Protein AF-A0A9W7EVB0-F1 (afdb_monomer_lite)

InterPro domains:
  IPR010997 HRDC-like superfamily [SSF47819] (25-79)
  IPR038324 Rpb4/RPC9 superfamily [G3DSA:1.20.1250.40] (1-82)

Sequence (85 aa):
MEKENRGRNIEDLKELLLQKTYKNKTTGEETRLHKYEASKFIDLMSLTSDPEEAVCLIPSLEGRFSNEDIGEILEFVKRCMRNFT

Structure (mmCIF, N/CA/C/O backbone):
data_AF-A0A9W7EVB0-F1
#
_entry.id   AF-A0A9W7EVB0-F1
#
loop_
_atom_site.group_PDB
_atom_site.id
_atom_site.type_symbol
_atom_site.label_atom_id
_atom_site.label_alt_id
_atom_site.label_comp_id
_atom_site.label_asym_id
_atom_site.label_entity_id
_atom_site.label_seq_id
_atom_site.pdbx_PDB_ins_code
_atom_site.Cartn_x
_atom_site.Cartn_y
_atom_site.Cartn_z
_atom_site.occupancy
_atom_site.B_iso_or_equiv
_atom_site.auth_seq_id
_atom_site.auth_comp_id
_atom_site.auth_asym_id
_atom_site.auth_atom_id
_atom_site.pdbx_PDB_model_num
ATOM 1 N N . MET A 1 1 ? 20.983 -11.176 -19.821 1.00 52.44 1 MET A N 1
ATOM 2 C CA . MET A 1 1 ? 21.034 -11.683 -18.432 1.00 52.44 1 MET A CA 1
ATOM 3 C C . MET A 1 1 ? 20.562 -10.645 -17.412 1.00 52.44 1 MET A C 1
ATOM 5 O O . MET A 1 1 ? 19.835 -11.021 -16.509 1.00 52.44 1 MET A O 1
ATOM 9 N N . GLU A 1 2 ? 20.848 -9.345 -17.569 1.00 52.19 2 GLU A N 1
ATOM 10 C CA . GLU A 1 2 ? 20.413 -8.310 -16.598 1.00 52.19 2 GLU A CA 1
ATOM 11 C C . GLU A 1 2 ? 18.886 -8.139 -16.463 1.00 52.19 2 GLU A C 1
ATOM 13 O O . GLU A 1 2 ? 18.377 -7.960 -15.358 1.00 52.19 2 GLU A O 1
ATOM 18 N N . LYS A 1 3 ? 18.124 -8.256 -17.562 1.00 53.97 3 LYS A N 1
ATOM 19 C CA . LYS A 1 3 ? 16.648 -8.165 -17.520 1.00 53.97 3 LYS A CA 1
ATOM 20 C C . LYS A 1 3 ? 15.994 -9.300 -16.721 1.00 53.97 3 LYS A C 1
ATOM 22 O O . LYS A 1 3 ? 14.938 -9.098 -16.133 1.00 53.97 3 LYS A O 1
ATOM 27 N N . GLU A 1 4 ? 16.626 -10.470 -16.689 1.00 54.09 4 GLU A N 1
ATOM 28 C CA . GLU A 1 4 ? 16.093 -11.669 -16.036 1.00 54.09 4 GLU A CA 1
ATOM 29 C C . GLU A 1 4 ? 16.315 -11.645 -14.515 1.00 54.09 4 GLU A C 1
ATOM 31 O O . GLU A 1 4 ? 15.444 -12.070 -13.759 1.00 54.09 4 GLU A O 1
ATOM 36 N N . ASN A 1 5 ? 17.432 -11.061 -14.059 1.00 58.41 5 ASN A N 1
ATOM 37 C CA . ASN A 1 5 ? 17.673 -10.792 -12.636 1.00 58.41 5 ASN A CA 1
ATOM 38 C C . ASN A 1 5 ? 16.739 -9.701 -12.098 1.00 58.41 5 ASN A C 1
ATOM 40 O O . ASN A 1 5 ? 16.176 -9.842 -11.017 1.00 58.41 5 ASN A O 1
ATOM 44 N N . ARG A 1 6 ? 16.516 -8.632 -12.874 1.00 58.25 6 ARG A N 1
ATOM 45 C CA . ARG A 1 6 ? 15.618 -7.543 -12.467 1.00 58.25 6 ARG A CA 1
ATOM 46 C C . ARG A 1 6 ? 14.157 -7.994 -12.358 1.00 58.25 6 ARG A C 1
ATOM 48 O O . ARG A 1 6 ? 13.456 -7.534 -11.465 1.00 58.25 6 ARG A O 1
ATOM 55 N N . GLY A 1 7 ? 13.712 -8.896 -13.237 1.00 60.38 7 GLY A N 1
ATOM 56 C CA . GLY A 1 7 ? 12.371 -9.488 -13.175 1.00 60.38 7 GLY A CA 1
ATOM 57 C C . GLY A 1 7 ? 12.138 -10.328 -11.915 1.00 60.38 7 GLY A C 1
ATOM 58 O O . GLY A 1 7 ? 11.093 -10.185 -11.287 1.00 60.38 7 GLY A O 1
ATOM 59 N N . ARG A 1 8 ? 13.129 -11.132 -11.498 1.00 64.06 8 ARG A N 1
ATOM 60 C CA . ARG A 1 8 ? 13.067 -11.905 -10.243 1.00 64.06 8 ARG A CA 1
ATOM 61 C C . ARG A 1 8 ? 12.992 -11.007 -9.009 1.00 64.06 8 ARG A C 1
ATOM 63 O O . ARG A 1 8 ? 12.095 -11.183 -8.198 1.00 64.06 8 ARG A O 1
ATOM 70 N N . ASN A 1 9 ? 13.823 -9.965 -8.944 1.00 75.69 9 ASN A N 1
ATOM 71 C CA . ASN A 1 9 ? 13.826 -9.028 -7.812 1.00 75.69 9 ASN A CA 1
ATOM 72 C C . ASN A 1 9 ? 12.475 -8.305 -7.615 1.00 75.69 9 ASN A C 1
ATOM 74 O O . ASN A 1 9 ? 12.103 -7.977 -6.489 1.00 75.69 9 ASN A O 1
ATOM 78 N N . ILE A 1 10 ? 11.734 -8.047 -8.701 1.00 80.62 10 ILE A N 1
ATOM 79 C CA . ILE A 1 10 ? 10.408 -7.410 -8.643 1.00 80.62 10 ILE A CA 1
ATOM 80 C C . ILE A 1 10 ? 9.341 -8.383 -8.127 1.00 80.62 10 ILE A C 1
ATOM 82 O O . ILE A 1 10 ? 8.515 -7.997 -7.298 1.00 80.62 10 ILE A O 1
ATOM 86 N N . GLU A 1 11 ? 9.348 -9.628 -8.605 1.00 84.88 11 GLU A N 1
ATOM 87 C CA . GLU A 1 11 ? 8.424 -10.671 -8.138 1.00 84.88 11 GLU A CA 1
ATOM 88 C C . GLU A 1 11 ? 8.666 -10.995 -6.656 1.00 84.88 11 GLU A C 1
ATOM 90 O O . GLU A 1 11 ? 7.709 -11.033 -5.881 1.00 84.88 11 GLU A O 1
ATOM 95 N N . ASP A 1 12 ? 9.930 -11.093 -6.232 1.00 86.06 12 ASP A N 1
ATOM 96 C CA . ASP A 1 12 ? 10.302 -11.315 -4.830 1.00 86.06 12 ASP A CA 1
ATOM 97 C C . ASP A 1 12 ? 9.818 -10.164 -3.932 1.00 86.06 12 ASP A C 1
ATOM 99 O O . ASP A 1 12 ? 9.231 -10.383 -2.870 1.00 86.06 12 ASP A O 1
ATOM 103 N N . LEU A 1 13 ? 9.991 -8.910 -4.370 1.00 85.62 13 LEU A N 1
ATOM 104 C CA . LEU A 1 13 ? 9.483 -7.742 -3.645 1.00 85.62 13 LEU A CA 1
ATOM 105 C C . LEU A 1 13 ? 7.955 -7.748 -3.539 1.00 85.62 13 LEU A C 1
ATOM 107 O O . LEU A 1 13 ? 7.396 -7.429 -2.486 1.00 85.62 13 LEU A O 1
ATOM 111 N N . LYS A 1 14 ? 7.267 -8.119 -4.619 1.00 88.75 14 LYS A N 1
ATOM 112 C CA . LYS A 1 14 ? 5.810 -8.233 -4.625 1.00 88.75 14 LYS A CA 1
ATOM 113 C C . LYS A 1 14 ? 5.338 -9.304 -3.648 1.00 88.75 14 LYS A C 1
ATOM 115 O O . LYS A 1 14 ? 4.374 -9.070 -2.922 1.00 88.75 14 LYS A O 1
ATOM 120 N N . GLU A 1 15 ? 6.015 -10.446 -3.593 1.00 90.06 15 GLU A N 1
ATOM 121 C CA . GLU A 1 15 ? 5.688 -11.508 -2.644 1.00 90.06 15 GLU A CA 1
ATOM 122 C C . GLU A 1 15 ? 5.898 -11.053 -1.192 1.00 90.06 15 GLU A C 1
ATOM 124 O O . GLU A 1 15 ? 5.005 -11.229 -0.360 1.00 90.06 15 GLU A O 1
ATOM 129 N N . LEU A 1 16 ? 7.004 -10.358 -0.903 1.00 89.25 16 LEU A N 1
ATOM 130 C CA . LEU A 1 16 ? 7.270 -9.778 0.419 1.00 89.25 16 LEU A CA 1
ATOM 131 C C . LEU A 1 16 ? 6.178 -8.791 0.858 1.00 89.25 16 LEU A C 1
ATOM 133 O O . LEU A 1 16 ? 5.748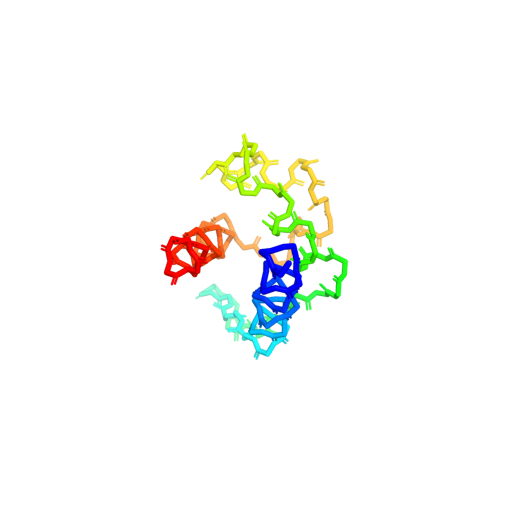 -8.817 2.012 1.00 89.25 16 LEU A O 1
ATOM 137 N N . LEU A 1 17 ? 5.699 -7.939 -0.054 1.00 90.00 17 LEU A N 1
ATOM 138 C CA . LEU A 1 17 ? 4.601 -7.008 0.224 1.00 90.00 17 LEU A CA 1
ATOM 139 C C . LEU A 1 17 ? 3.284 -7.724 0.530 1.00 90.00 17 LEU A C 1
ATOM 141 O O . LEU A 1 17 ? 2.540 -7.284 1.403 1.00 90.00 17 LEU A O 1
ATOM 145 N N . LEU A 1 18 ? 3.000 -8.827 -0.164 1.00 91.25 18 LEU A N 1
ATOM 146 C CA . LEU A 1 18 ? 1.768 -9.596 0.030 1.00 91.25 18 LEU A CA 1
ATOM 147 C C . LEU A 1 18 ? 1.764 -10.410 1.326 1.00 91.25 18 LEU A C 1
ATOM 149 O O . LEU A 1 18 ? 0.695 -10.677 1.877 1.00 91.25 18 LEU A O 1
ATOM 153 N N . GLN A 1 19 ? 2.938 -10.801 1.821 1.00 89.50 19 GLN A N 1
ATOM 154 C CA . GLN A 1 19 ? 3.071 -11.489 3.107 1.00 89.50 19 GLN A CA 1
ATOM 155 C C . GLN A 1 19 ? 3.022 -10.523 4.297 1.00 89.50 19 GLN A C 1
ATOM 157 O O . GLN A 1 19 ? 2.703 -10.931 5.419 1.00 89.50 19 GLN A O 1
ATOM 162 N N . LYS A 1 20 ? 3.313 -9.237 4.072 1.00 88.44 20 LYS A N 1
ATOM 163 C CA . LYS A 1 20 ? 3.328 -8.238 5.134 1.00 88.44 20 LYS A CA 1
ATOM 164 C C . LYS A 1 20 ? 1.912 -7.910 5.606 1.00 88.44 20 LYS A C 1
ATOM 166 O O . LYS A 1 20 ? 0.978 -7.742 4.825 1.00 88.44 20 LYS A O 1
ATOM 171 N N . THR A 1 21 ? 1.773 -7.828 6.924 1.00 88.06 21 THR A N 1
ATOM 172 C CA . THR A 1 21 ? 0.540 -7.420 7.597 1.00 88.06 21 THR A CA 1
ATOM 173 C C . THR A 1 21 ? 0.786 -6.074 8.265 1.00 88.06 21 THR A C 1
ATOM 175 O O . THR A 1 21 ? 1.818 -5.881 8.910 1.00 88.06 21 THR A O 1
ATOM 178 N N . TYR A 1 22 ? -0.140 -5.145 8.067 1.00 84.38 22 TYR A N 1
ATOM 179 C CA . TYR A 1 22 ? -0.093 -3.783 8.578 1.00 84.38 22 TYR A CA 1
ATOM 180 C C . TYR A 1 22 ? -1.155 -3.659 9.650 1.00 84.38 22 TYR A C 1
ATOM 182 O O . TYR A 1 22 ? -2.314 -3.998 9.418 1.00 84.38 22 TYR A O 1
ATOM 190 N N . LYS A 1 23 ? -0.752 -3.227 10.839 1.00 82.25 23 LYS A N 1
ATOM 191 C CA . LYS A 1 23 ? -1.664 -3.095 11.963 1.00 82.25 23 LYS A CA 1
ATOM 192 C C . LYS A 1 23 ? -2.044 -1.636 12.114 1.00 82.25 23 LYS A C 1
ATOM 194 O O . LYS A 1 23 ? -1.194 -0.822 12.463 1.00 82.25 23 LYS A O 1
ATOM 199 N N . ASN A 1 24 ? -3.320 -1.335 11.916 1.00 75.50 24 ASN A N 1
ATOM 200 C CA . ASN A 1 24 ? -3.847 -0.006 12.162 1.00 75.50 24 ASN A CA 1
ATOM 201 C C . ASN A 1 24 ? -3.628 0.348 13.643 1.00 75.50 24 ASN A C 1
ATOM 203 O O . ASN A 1 24 ? -4.110 -0.352 14.538 1.00 75.50 24 ASN A O 1
ATOM 207 N N . LYS A 1 25 ? -2.886 1.424 13.922 1.00 72.75 25 LYS A N 1
ATOM 208 C CA . LYS A 1 25 ? -2.535 1.814 15.300 1.00 72.75 25 LYS A CA 1
ATOM 209 C C . LYS A 1 25 ? -3.739 2.312 16.107 1.00 72.75 25 LYS A C 1
ATOM 211 O O . LYS A 1 25 ? -3.691 2.288 17.334 1.00 72.75 25 LYS A O 1
ATOM 216 N N . THR A 1 26 ? -4.812 2.731 15.440 1.00 70.88 26 THR A N 1
ATOM 217 C CA . THR A 1 26 ? -6.031 3.259 16.063 1.00 70.88 26 THR A CA 1
ATOM 218 C C . THR A 1 26 ? -7.047 2.161 16.370 1.00 70.88 26 THR A C 1
ATOM 220 O O . THR A 1 26 ? -7.565 2.117 17.482 1.00 70.88 26 THR A O 1
ATOM 223 N N . THR A 1 27 ? -7.333 1.268 15.417 1.00 78.38 27 THR A N 1
ATOM 224 C CA . THR A 1 27 ? -8.347 0.206 15.584 1.00 78.38 27 THR A CA 1
ATOM 225 C C . THR A 1 27 ? -7.750 -1.129 16.023 1.00 78.38 27 THR A C 1
ATOM 227 O O . THR A 1 27 ? -8.458 -1.989 16.542 1.00 78.38 27 THR A O 1
ATOM 230 N N . GLY A 1 28 ? -6.440 -1.313 15.847 1.00 79.88 28 GLY A N 1
ATOM 231 C CA . GLY A 1 28 ? -5.754 -2.580 16.087 1.00 79.88 28 GLY A CA 1
ATOM 232 C C . GLY A 1 28 ? -6.011 -3.635 15.012 1.00 79.88 28 GLY A C 1
ATOM 233 O O . GLY A 1 28 ? -5.488 -4.743 15.143 1.00 79.88 28 GLY A O 1
ATOM 234 N N . GLU A 1 29 ? -6.784 -3.308 13.974 1.00 83.00 29 GLU A N 1
ATOM 235 C CA . GLU A 1 29 ? -7.097 -4.217 12.878 1.00 83.00 29 GLU A CA 1
ATOM 236 C C . GLU A 1 29 ? -5.877 -4.477 12.002 1.00 83.00 29 GLU A C 1
ATOM 238 O O . GLU A 1 29 ? -5.059 -3.594 11.732 1.00 83.00 29 GLU A O 1
ATOM 243 N N . GLU A 1 30 ? -5.766 -5.722 11.559 1.00 87.62 30 GLU A N 1
ATOM 244 C CA . GLU A 1 30 ? -4.698 -6.184 10.691 1.00 87.62 30 GLU A CA 1
ATOM 245 C C . GLU A 1 30 ? -5.172 -6.184 9.238 1.00 87.62 30 GLU A C 1
ATOM 247 O O . GLU A 1 30 ? -6.067 -6.939 8.854 1.00 87.62 30 GLU A O 1
ATOM 252 N N . THR A 1 31 ? -4.531 -5.364 8.414 1.00 89.00 31 THR A N 1
ATOM 253 C CA . THR A 1 31 ? -4.818 -5.231 6.988 1.00 89.00 31 THR A CA 1
ATOM 254 C C . THR A 1 31 ? -3.635 -5.741 6.172 1.00 89.00 31 THR A C 1
ATOM 256 O O . THR A 1 31 ? -2.468 -5.544 6.512 1.00 89.00 31 THR A O 1
ATOM 259 N N . ARG A 1 32 ? -3.928 -6.407 5.055 1.00 91.69 32 ARG A N 1
ATOM 260 C CA . ARG A 1 32 ? -2.933 -6.819 4.058 1.00 91.69 32 ARG A CA 1
ATOM 261 C C . ARG A 1 32 ? -3.193 -6.119 2.736 1.00 91.69 32 ARG A C 1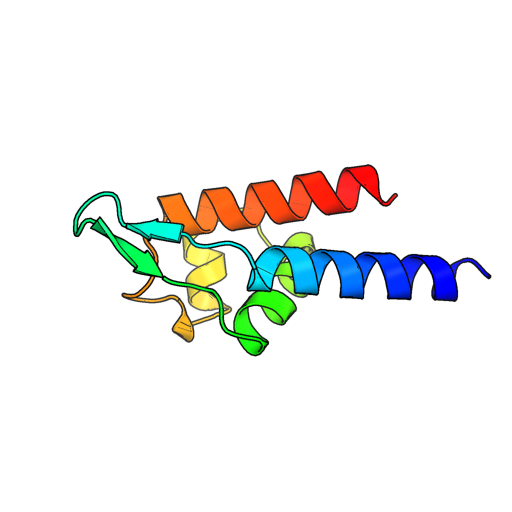
ATOM 263 O O . ARG A 1 32 ? -4.338 -5.794 2.416 1.00 91.69 32 ARG A O 1
ATOM 270 N N . LEU A 1 33 ? -2.130 -5.933 1.961 1.00 92.38 33 LEU A N 1
ATOM 271 C CA . LEU A 1 33 ? -2.240 -5.433 0.597 1.00 92.38 33 LEU A CA 1
ATOM 272 C C . LEU A 1 33 ? -2.876 -6.486 -0.311 1.00 92.38 33 LEU A C 1
ATOM 274 O O . LEU A 1 33 ? -2.569 -7.679 -0.240 1.00 92.38 33 LEU A O 1
ATOM 278 N N . HIS A 1 34 ? -3.731 -6.039 -1.222 1.00 91.81 34 HIS A N 1
ATOM 279 C CA . HIS A 1 34 ? -4.170 -6.860 -2.340 1.00 91.81 34 HIS A CA 1
ATOM 280 C C . HIS A 1 34 ? -3.075 -6.967 -3.407 1.00 91.81 34 HIS A C 1
ATOM 282 O O . HIS A 1 34 ? -2.212 -6.100 -3.547 1.00 91.81 34 HIS A O 1
ATOM 288 N N . LYS A 1 35 ? -3.163 -8.012 -4.244 1.00 91.19 35 LYS A N 1
ATOM 289 C CA . LYS A 1 35 ? -2.244 -8.244 -5.378 1.00 91.19 35 LYS A CA 1
ATOM 290 C C . LYS A 1 35 ? -2.085 -7.021 -6.283 1.00 91.19 35 LYS A C 1
ATOM 292 O O . LYS A 1 35 ? -0.981 -6.755 -6.750 1.00 91.19 35 LYS A O 1
ATOM 297 N N . TYR A 1 36 ? -3.181 -6.301 -6.520 1.00 91.94 36 TYR A N 1
ATOM 298 C CA . TYR A 1 36 ? -3.182 -5.072 -7.308 1.00 91.94 36 TYR A CA 1
ATOM 299 C C . TYR A 1 36 ? -2.393 -3.947 -6.623 1.00 91.94 36 TYR A C 1
ATOM 301 O O . TYR A 1 36 ? -1.536 -3.334 -7.250 1.00 91.94 36 TYR A O 1
ATOM 309 N N . GLU A 1 37 ? -2.632 -3.729 -5.330 1.00 92.56 37 GLU A N 1
ATOM 310 C CA . GLU A 1 37 ? -2.010 -2.660 -4.540 1.00 92.56 37 GLU A CA 1
ATOM 311 C C . GLU A 1 37 ? -0.502 -2.868 -4.422 1.00 92.56 37 GLU A C 1
ATOM 313 O O . GLU A 1 37 ? 0.264 -1.948 -4.680 1.00 92.56 37 GLU A O 1
ATOM 318 N N . ALA A 1 38 ? -0.066 -4.099 -4.133 1.00 91.56 38 ALA A N 1
ATOM 319 C CA . ALA A 1 38 ? 1.354 -4.445 -4.084 1.00 91.56 38 ALA A CA 1
ATOM 320 C C . ALA A 1 38 ? 2.059 -4.177 -5.425 1.00 91.56 38 ALA A C 1
ATOM 322 O O . ALA A 1 38 ? 3.144 -3.602 -5.448 1.00 91.56 38 ALA A O 1
ATOM 323 N N . SER A 1 39 ? 1.426 -4.538 -6.549 1.00 90.06 39 SER A N 1
ATOM 324 C CA . SER A 1 39 ? 1.954 -4.210 -7.878 1.00 90.06 39 SER A CA 1
ATOM 325 C C . SER A 1 39 ? 2.039 -2.700 -8.103 1.00 90.06 39 SER A C 1
ATOM 327 O O . SER A 1 39 ? 3.067 -2.215 -8.565 1.00 90.06 39 SER A O 1
ATOM 329 N N . LYS A 1 40 ? 1.000 -1.948 -7.729 1.00 89.81 40 LYS A N 1
ATOM 330 C CA . LYS A 1 40 ? 0.997 -0.494 -7.896 1.00 89.81 40 LYS A CA 1
ATOM 331 C C . LYS A 1 40 ? 2.032 0.208 -7.030 1.00 89.81 40 LYS A C 1
ATOM 333 O O . LYS A 1 40 ? 2.672 1.121 -7.527 1.00 89.81 40 LYS A O 1
ATOM 338 N N . PHE A 1 41 ? 2.273 -0.233 -5.799 1.00 89.31 41 PHE A N 1
ATOM 339 C CA . PHE A 1 41 ? 3.335 0.333 -4.963 1.00 89.31 41 PHE A CA 1
ATOM 340 C C . PHE A 1 41 ? 4.731 0.190 -5.580 1.00 89.31 41 PHE A C 1
ATOM 342 O O . PHE A 1 41 ? 5.558 1.092 -5.450 1.00 89.31 41 PHE A O 1
ATOM 349 N N . ILE A 1 42 ? 4.990 -0.918 -6.277 1.00 87.88 42 ILE A N 1
ATOM 350 C CA . ILE A 1 42 ? 6.254 -1.119 -6.991 1.00 87.88 42 ILE A CA 1
ATOM 351 C C . ILE A 1 42 ? 6.364 -0.143 -8.172 1.00 87.88 42 ILE A C 1
ATOM 353 O O . ILE A 1 42 ? 7.417 0.471 -8.349 1.00 87.88 42 ILE A O 1
ATOM 357 N N . ASP A 1 43 ? 5.279 0.055 -8.928 1.00 84.81 43 ASP A N 1
ATOM 358 C CA . ASP A 1 43 ? 5.230 1.028 -10.032 1.00 84.81 43 ASP A CA 1
ATOM 359 C C . ASP A 1 43 ? 5.398 2.480 -9.525 1.00 84.81 43 ASP A C 1
ATOM 361 O O . ASP A 1 43 ? 6.148 3.280 -10.097 1.00 84.81 43 ASP A O 1
ATOM 365 N N . LEU A 1 44 ? 4.726 2.811 -8.414 1.00 81.06 44 LEU A N 1
ATOM 366 C CA . LEU A 1 44 ? 4.657 4.148 -7.818 1.00 81.06 44 LEU A CA 1
ATOM 367 C C . LEU A 1 44 ? 5.973 4.659 -7.252 1.00 81.06 44 LEU A C 1
ATOM 369 O O . LEU A 1 44 ? 6.130 5.866 -7.092 1.00 81.06 44 LEU A O 1
ATOM 373 N N . MET A 1 45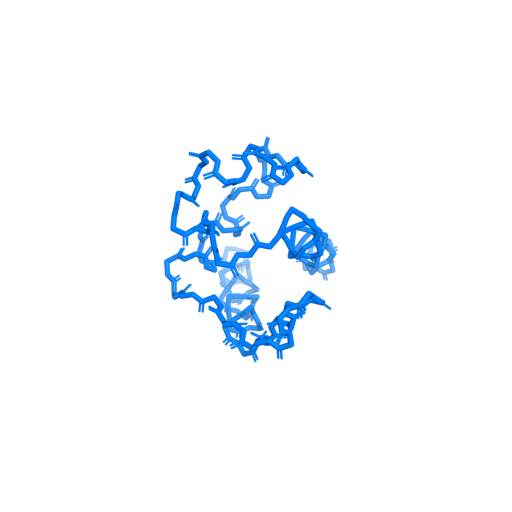 ? 6.928 3.781 -6.958 1.00 72.12 45 MET A N 1
ATOM 374 C CA . MET A 1 45 ? 8.181 4.193 -6.328 1.00 72.12 45 MET A CA 1
ATOM 375 C C . MET A 1 45 ? 8.972 5.218 -7.163 1.00 72.12 45 MET A C 1
ATOM 377 O O . MET A 1 45 ? 9.776 5.982 -6.631 1.00 72.12 45 MET A O 1
ATOM 381 N N . SER A 1 46 ? 8.745 5.239 -8.477 1.00 67.06 46 SER A N 1
ATOM 382 C CA . SER A 1 46 ? 9.341 6.223 -9.385 1.00 67.06 46 SER A CA 1
ATOM 383 C C . SER A 1 46 ? 8.609 7.568 -9.422 1.00 67.06 46 SER A C 1
ATOM 385 O O . SER A 1 46 ? 9.155 8.535 -9.947 1.00 67.06 46 SER A O 1
ATOM 387 N N . LEU A 1 47 ? 7.392 7.624 -8.881 1.00 72.69 47 LEU A N 1
ATOM 388 C CA . LEU A 1 47 ? 6.456 8.729 -9.057 1.00 72.69 47 LEU A CA 1
ATOM 389 C C . LEU A 1 47 ? 6.311 9.569 -7.792 1.00 72.69 47 LEU A C 1
ATOM 391 O O . LEU A 1 47 ? 6.286 10.788 -7.898 1.00 72.69 47 LEU A O 1
ATOM 395 N N . THR A 1 48 ? 6.272 8.949 -6.607 1.00 81.19 48 THR A N 1
ATOM 396 C CA . THR A 1 48 ? 6.033 9.701 -5.369 1.00 81.19 48 THR A CA 1
ATOM 397 C C . THR A 1 48 ? 6.620 9.056 -4.111 1.00 81.19 48 THR A C 1
ATOM 399 O O . THR A 1 48 ? 6.921 7.864 -4.057 1.00 81.19 48 THR A O 1
ATOM 402 N N . SER A 1 49 ? 6.829 9.877 -3.083 1.00 84.75 49 SER A N 1
ATOM 403 C CA . SER A 1 49 ? 7.070 9.453 -1.695 1.00 84.75 49 SER A CA 1
ATOM 404 C C . SER A 1 49 ? 6.028 10.048 -0.736 1.00 84.75 49 SER A C 1
ATOM 406 O O . SER A 1 49 ? 6.179 9.904 0.473 1.00 84.75 49 SER A O 1
ATOM 408 N N . ASP A 1 50 ? 5.001 10.713 -1.270 1.00 89.81 50 ASP A N 1
ATOM 409 C CA . ASP A 1 50 ? 3.908 11.306 -0.510 1.00 89.81 50 ASP A CA 1
ATOM 410 C C . ASP A 1 50 ? 2.761 10.285 -0.350 1.00 89.81 50 ASP A C 1
ATOM 412 O O . ASP A 1 50 ? 2.228 9.794 -1.353 1.00 89.81 50 ASP A O 1
ATOM 416 N N . PRO A 1 51 ? 2.373 9.934 0.891 1.00 90.94 51 PRO A N 1
ATOM 417 C CA . PRO A 1 51 ? 1.239 9.056 1.148 1.00 90.94 51 PRO A CA 1
ATOM 418 C C . PRO A 1 51 ? -0.076 9.534 0.523 1.00 90.94 51 PRO A C 1
ATOM 420 O O . PRO A 1 51 ? -0.839 8.703 0.033 1.00 90.94 51 PRO A O 1
ATOM 423 N N . GLU A 1 52 ? -0.340 10.844 0.499 1.00 90.88 52 GLU A N 1
ATOM 424 C CA . GLU A 1 52 ? -1.598 11.381 -0.042 1.00 90.88 52 GLU A CA 1
ATOM 425 C C . GLU A 1 52 ? -1.676 11.202 -1.563 1.00 90.88 52 GLU A C 1
ATOM 427 O O . GLU A 1 52 ? -2.708 10.800 -2.110 1.00 90.88 52 GLU A O 1
ATOM 432 N N . GLU A 1 53 ? -0.556 11.406 -2.256 1.00 91.38 53 GLU A N 1
ATOM 433 C CA . GLU A 1 53 ? -0.447 11.138 -3.688 1.00 91.38 53 GLU A CA 1
ATOM 434 C C . GLU A 1 53 ? -0.579 9.637 -3.990 1.00 91.38 53 GLU A C 1
ATOM 436 O O . GLU A 1 53 ? -1.252 9.245 -4.947 1.00 91.38 53 GLU A O 1
ATOM 441 N N . ALA A 1 54 ? -0.009 8.771 -3.147 1.00 91.00 54 ALA A N 1
ATOM 442 C CA . ALA A 1 54 ? -0.162 7.327 -3.294 1.00 91.00 54 ALA A CA 1
ATOM 443 C C . ALA A 1 54 ? -1.627 6.875 -3.157 1.00 91.00 54 ALA A C 1
ATOM 445 O O . ALA A 1 54 ? -2.057 6.004 -3.915 1.00 91.00 54 ALA A O 1
ATOM 446 N N . VA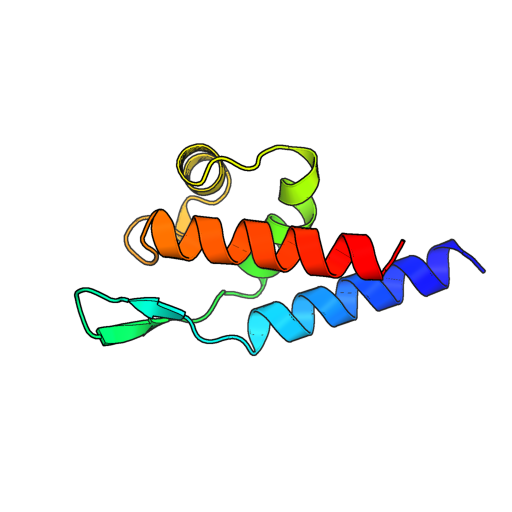L A 1 55 ? -2.412 7.491 -2.263 1.00 92.56 55 VAL A N 1
ATOM 447 C CA . VAL A 1 55 ? -3.867 7.256 -2.165 1.00 92.56 55 VAL A CA 1
ATOM 448 C C . VAL A 1 55 ? -4.586 7.734 -3.425 1.00 92.56 55 VAL A C 1
ATOM 450 O O . VAL A 1 55 ? -5.401 6.993 -3.972 1.00 92.56 55 VAL A O 1
ATOM 453 N N . CYS A 1 56 ? -4.245 8.918 -3.946 1.00 91.00 56 CYS A N 1
ATOM 454 C CA . CYS A 1 56 ? -4.819 9.420 -5.200 1.00 91.00 56 CYS A CA 1
ATOM 455 C C . CYS A 1 56 ? -4.589 8.454 -6.376 1.00 91.00 56 CYS A C 1
ATOM 457 O O . CYS A 1 56 ? -5.449 8.301 -7.245 1.00 91.00 56 CYS A O 1
ATOM 459 N N . LEU A 1 57 ? -3.431 7.788 -6.408 1.00 90.12 57 LEU A N 1
ATOM 460 C CA . LEU A 1 57 ? -3.052 6.855 -7.470 1.00 90.12 57 LEU A CA 1
ATOM 461 C C . LEU A 1 57 ? -3.548 5.417 -7.225 1.00 90.12 57 LEU A C 1
ATOM 463 O O . LEU A 1 57 ? -3.721 4.651 -8.180 1.00 90.12 57 LEU A O 1
ATOM 467 N N . ILE A 1 58 ? -3.793 5.040 -5.968 1.00 91.94 58 ILE A N 1
ATOM 468 C CA . ILE A 1 58 ? -4.321 3.735 -5.550 1.00 91.94 58 ILE A CA 1
ATOM 469 C C . ILE A 1 58 ? -5.533 3.968 -4.631 1.00 91.94 58 ILE A C 1
ATOM 471 O O . ILE A 1 58 ? -5.442 3.796 -3.413 1.00 91.94 58 ILE A O 1
ATOM 475 N N . PRO A 1 59 ? -6.706 4.301 -5.198 1.00 90.62 59 PRO A N 1
ATOM 476 C CA . PRO A 1 59 ? -7.881 4.672 -4.407 1.00 90.62 59 PRO A CA 1
ATOM 477 C C . PRO A 1 59 ? -8.406 3.545 -3.504 1.00 90.62 59 PRO A C 1
ATOM 479 O O . PRO A 1 59 ? -9.130 3.803 -2.552 1.00 90.62 59 PRO A O 1
ATOM 482 N N . SER A 1 60 ? -8.023 2.282 -3.737 1.00 91.75 60 SER A N 1
ATOM 483 C CA . SER A 1 60 ? -8.404 1.160 -2.863 1.00 91.75 60 SER A CA 1
ATOM 484 C C . SER A 1 60 ? -7.710 1.155 -1.492 1.00 91.75 60 SER A C 1
ATOM 486 O O 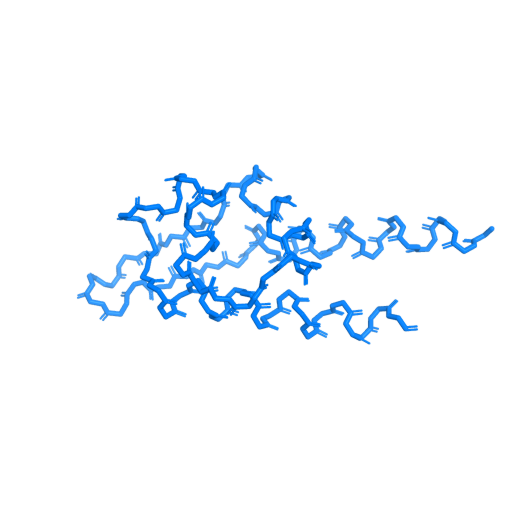. SER A 1 60 ? -8.075 0.343 -0.636 1.00 91.75 60 SER A O 1
ATOM 488 N N . LEU A 1 61 ? -6.719 2.032 -1.283 1.00 90.56 61 LEU A N 1
ATOM 489 C CA . LEU A 1 61 ? -6.069 2.243 0.014 1.00 90.56 61 LEU A CA 1
ATOM 490 C C . LEU A 1 61 ? -6.886 3.152 0.936 1.00 90.56 61 LEU A C 1
ATOM 492 O O . LEU A 1 61 ? -6.745 3.061 2.159 1.00 90.56 61 LEU A O 1
ATOM 496 N N . GLU A 1 62 ? -7.730 4.010 0.358 1.00 90.00 62 GLU A N 1
ATOM 497 C CA . GLU A 1 62 ? -8.524 4.984 1.099 1.00 90.00 62 GLU A CA 1
ATOM 498 C C . GLU A 1 62 ? -9.428 4.276 2.118 1.00 90.00 62 GLU A C 1
ATOM 500 O O . GLU A 1 62 ? -10.125 3.306 1.811 1.00 90.00 62 GLU A O 1
ATOM 505 N N . GLY A 1 63 ? -9.364 4.722 3.374 1.00 85.25 63 GLY A N 1
ATOM 506 C CA . GLY A 1 63 ? -10.129 4.144 4.482 1.00 85.25 63 GLY A CA 1
ATOM 507 C C . GLY A 1 63 ? -9.630 2.788 5.001 1.00 85.25 63 GLY A C 1
ATOM 508 O O . GLY A 1 63 ? -10.144 2.317 6.011 1.00 85.25 63 GLY A O 1
ATOM 509 N N . ARG A 1 64 ? -8.628 2.163 4.364 1.00 88.38 64 ARG A N 1
ATOM 510 C CA . ARG A 1 64 ? -8.047 0.874 4.799 1.00 88.38 64 ARG A CA 1
ATOM 511 C C . ARG A 1 64 ? -6.672 1.005 5.436 1.00 88.38 64 ARG A C 1
ATOM 513 O O . ARG A 1 64 ? -6.312 0.187 6.282 1.00 88.38 64 ARG A O 1
ATOM 520 N N . PHE A 1 65 ? -5.922 2.020 5.029 1.00 89.19 65 PHE A N 1
ATOM 521 C CA . PHE A 1 65 ? -4.597 2.329 5.546 1.00 89.19 65 PHE A CA 1
ATOM 522 C C . PHE A 1 65 ? -4.551 3.793 5.971 1.00 89.19 65 PHE A C 1
ATOM 524 O O . PHE A 1 65 ? -5.150 4.652 5.325 1.00 89.19 65 PHE A O 1
ATOM 531 N N . SER A 1 66 ? -3.844 4.079 7.062 1.00 88.19 66 SER A N 1
ATOM 532 C CA . SER A 1 66 ? -3.526 5.459 7.424 1.00 88.19 66 SER A CA 1
ATOM 533 C C . SER A 1 66 ? -2.389 5.997 6.548 1.00 88.19 66 SER A C 1
ATOM 535 O O . SER A 1 66 ? -1.604 5.226 5.993 1.00 88.19 66 SER A O 1
ATOM 537 N N . ASN A 1 67 ? -2.245 7.323 6.462 1.00 89.06 67 ASN A N 1
ATOM 538 C CA . ASN A 1 67 ? -1.109 7.939 5.761 1.00 89.06 67 ASN A CA 1
ATOM 539 C C . ASN A 1 67 ? 0.242 7.481 6.340 1.00 89.06 67 ASN A C 1
ATOM 541 O O . ASN A 1 67 ? 1.217 7.358 5.603 1.00 89.06 67 ASN A O 1
ATOM 545 N N . GLU A 1 68 ? 0.294 7.183 7.641 1.00 87.88 68 GLU A N 1
ATOM 546 C CA . GLU A 1 68 ? 1.486 6.633 8.287 1.00 87.88 68 GLU A CA 1
ATOM 547 C C . GLU A 1 68 ? 1.792 5.212 7.786 1.00 87.88 68 GLU A C 1
ATOM 549 O O . GLU A 1 68 ? 2.918 4.946 7.370 1.00 87.88 68 GLU A O 1
ATOM 554 N N . ASP A 1 69 ? 0.782 4.334 7.718 1.00 88.31 69 ASP A N 1
ATOM 555 C CA . ASP A 1 69 ? 0.937 2.976 7.172 1.00 88.31 69 ASP A CA 1
ATOM 556 C C . ASP A 1 69 ? 1.418 3.016 5.712 1.00 88.31 69 ASP A C 1
ATOM 558 O O . ASP A 1 69 ? 2.317 2.273 5.317 1.00 88.31 69 ASP A O 1
ATOM 562 N N . ILE A 1 70 ? 0.840 3.907 4.902 1.00 90.38 70 ILE A N 1
ATOM 563 C CA . ILE A 1 70 ? 1.206 4.086 3.491 1.00 90.38 70 ILE A CA 1
ATOM 564 C C . ILE A 1 70 ? 2.640 4.608 3.361 1.00 90.38 70 ILE A C 1
ATOM 566 O O . ILE A 1 70 ? 3.393 4.113 2.519 1.00 90.38 70 ILE A O 1
ATOM 570 N N . GLY A 1 71 ? 3.050 5.547 4.216 1.00 89.31 71 GLY A N 1
ATOM 571 C CA . GLY A 1 71 ? 4.433 6.015 4.290 1.00 89.31 71 GLY A CA 1
ATOM 572 C C . GLY A 1 71 ? 5.411 4.880 4.601 1.00 89.31 71 GLY A C 1
ATOM 573 O O . GLY A 1 71 ? 6.400 4.704 3.887 1.00 89.31 71 GLY A O 1
ATOM 574 N N . GLU A 1 72 ? 5.097 4.041 5.594 1.00 88.25 72 GLU A N 1
ATOM 575 C CA . GLU A 1 72 ? 5.906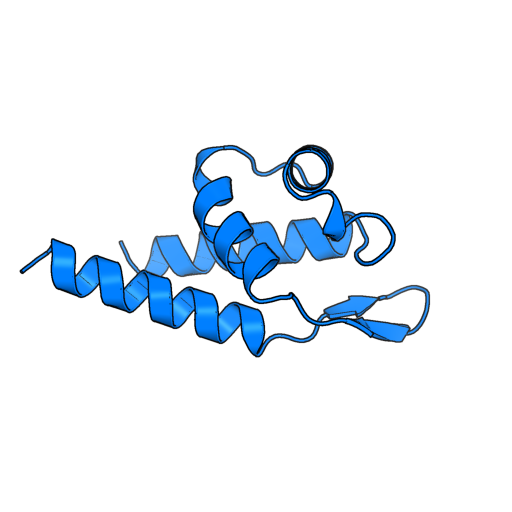 2.862 5.933 1.00 88.25 72 GLU A CA 1
ATOM 576 C C . GLU A 1 72 ? 6.004 1.867 4.760 1.00 88.25 72 GLU A C 1
ATOM 578 O O . GLU A 1 72 ? 7.057 1.254 4.542 1.00 88.25 72 GLU A O 1
ATOM 583 N N . ILE A 1 73 ? 4.928 1.700 3.980 1.00 89.38 73 ILE A N 1
ATOM 584 C CA . ILE A 1 73 ? 4.937 0.877 2.763 1.00 89.38 73 ILE A CA 1
ATOM 585 C C . ILE A 1 73 ? 5.888 1.477 1.728 1.00 89.38 73 ILE A C 1
ATOM 587 O O . ILE A 1 73 ? 6.780 0.774 1.252 1.00 89.38 73 ILE A O 1
ATOM 591 N N . LEU A 1 74 ? 5.737 2.761 1.397 1.00 89.69 74 LEU A N 1
ATOM 592 C CA . LEU A 1 74 ? 6.565 3.444 0.398 1.00 89.69 74 LEU A CA 1
ATOM 593 C C . LEU A 1 74 ? 8.054 3.366 0.754 1.00 89.69 74 LEU A C 1
ATOM 595 O O . LEU A 1 74 ? 8.879 3.013 -0.095 1.00 89.69 74 LEU A O 1
ATOM 599 N N . GLU A 1 75 ? 8.405 3.622 2.016 1.00 87.94 75 GLU A N 1
ATOM 600 C CA . GLU A 1 75 ? 9.783 3.499 2.492 1.00 87.94 75 GLU A CA 1
ATOM 601 C C . GLU A 1 75 ? 10.306 2.065 2.415 1.00 87.94 75 GLU A C 1
ATOM 603 O O . GLU A 1 75 ? 11.441 1.842 1.980 1.00 87.94 75 GLU A O 1
ATOM 608 N N . PHE A 1 76 ? 9.492 1.077 2.801 1.00 87.06 76 PHE A N 1
ATOM 609 C CA . PHE A 1 76 ? 9.870 -0.331 2.719 1.00 87.06 76 PHE A CA 1
ATOM 610 C C . PHE A 1 76 ? 10.187 -0.736 1.280 1.00 87.06 76 PHE A C 1
ATOM 612 O O . PHE A 1 76 ? 11.249 -1.309 1.025 1.00 87.06 76 PHE A O 1
ATOM 619 N N . VAL A 1 77 ? 9.303 -0.389 0.343 1.00 86.50 77 VAL A N 1
ATOM 620 C CA . VAL A 1 77 ? 9.471 -0.679 -1.083 1.00 86.50 77 VAL A CA 1
ATOM 621 C C . VAL A 1 77 ? 10.767 -0.019 -1.560 1.00 86.50 77 VAL A C 1
ATOM 623 O O . VAL A 1 77 ? 11.639 -0.708 -2.096 1.00 86.50 77 VAL A O 1
ATOM 626 N N . LYS A 1 78 ? 10.970 1.274 -1.264 1.00 84.94 78 LYS A N 1
ATOM 627 C CA . LYS A 1 78 ? 12.168 2.048 -1.647 1.00 84.94 78 LYS A CA 1
ATOM 628 C C . LYS A 1 78 ? 13.466 1.452 -1.113 1.00 84.94 78 LYS A C 1
ATOM 630 O O . LYS A 1 78 ? 14.453 1.354 -1.845 1.00 84.94 78 LYS A O 1
ATOM 635 N N . ARG A 1 79 ? 13.466 1.013 0.147 1.00 83.62 79 ARG A N 1
ATOM 636 C CA . ARG A 1 79 ? 14.606 0.339 0.777 1.00 83.62 79 ARG A CA 1
ATOM 637 C C . ARG A 1 79 ? 14.911 -0.990 0.098 1.00 83.62 79 ARG A C 1
ATOM 639 O O . ARG A 1 79 ? 16.075 -1.266 -0.173 1.00 83.62 79 ARG A O 1
ATOM 646 N N . CYS A 1 80 ? 13.891 -1.796 -0.179 1.00 80.38 80 CYS A N 1
ATOM 647 C CA . CYS A 1 80 ? 14.063 -3.066 -0.871 1.00 80.38 80 CYS A CA 1
ATOM 648 C C . CYS A 1 80 ? 14.681 -2.854 -2.254 1.00 80.38 80 CYS A C 1
ATOM 650 O O . CYS A 1 80 ? 15.725 -3.432 -2.527 1.00 80.38 80 CYS A O 1
ATOM 652 N N . MET A 1 81 ? 14.133 -1.961 -3.083 1.00 75.94 81 MET A N 1
ATOM 653 C CA . MET A 1 81 ? 14.678 -1.722 -4.428 1.00 75.94 81 MET A CA 1
ATOM 654 C C . MET A 1 81 ? 16.111 -1.189 -4.423 1.00 75.94 81 MET A C 1
ATOM 656 O O . MET A 1 81 ? 16.884 -1.585 -5.288 1.00 75.94 81 MET A O 1
ATOM 660 N N . ARG A 1 82 ? 16.501 -0.362 -3.442 1.00 74.94 82 ARG A N 1
ATOM 661 C CA . ARG A 1 82 ? 17.898 0.086 -3.297 1.00 74.94 82 ARG A CA 1
ATOM 662 C C . ARG A 1 82 ? 18.864 -1.073 -3.025 1.00 74.94 82 ARG A C 1
ATOM 664 O O . ARG A 1 82 ? 20.009 -1.001 -3.442 1.00 74.94 82 ARG A O 1
ATOM 671 N N . ASN A 1 83 ? 18.417 -2.123 -2.336 1.00 67.44 83 ASN A N 1
ATOM 672 C CA . ASN A 1 83 ? 19.226 -3.321 -2.095 1.00 67.44 83 ASN A CA 1
ATOM 673 C C . ASN A 1 83 ? 19.258 -4.280 -3.302 1.00 67.44 83 ASN A C 1
ATOM 675 O O . ASN A 1 83 ? 20.045 -5.222 -3.297 1.00 67.44 83 ASN A O 1
ATOM 679 N N . PHE A 1 84 ? 18.401 -4.066 -4.310 1.00 59.72 84 PHE A N 1
ATOM 680 C CA . PHE A 1 84 ? 18.308 -4.888 -5.524 1.00 59.72 84 PHE A CA 1
ATOM 681 C C . PHE A 1 84 ? 18.958 -4.244 -6.768 1.00 59.72 84 PHE A C 1
ATOM 683 O O . PHE A 1 84 ? 18.976 -4.879 -7.827 1.00 59.72 84 PHE A O 1
ATOM 690 N N . THR A 1 85 ? 19.449 -3.004 -6.656 1.00 50.25 85 THR A N 1
ATOM 691 C CA . THR A 1 85 ? 20.266 -2.281 -7.657 1.00 50.25 85 THR A CA 1
ATOM 692 C C . THR A 1 85 ? 21.739 -2.350 -7.315 1.00 50.25 85 THR A C 1
ATOM 694 O O . THR A 1 85 ? 22.532 -2.572 -8.253 1.00 50.25 85 THR A O 1
#

Organism: NCBI:txid1606541

Foldseek 3Di:
DVVVLVVVLLVVQLVVQQPDWDQDPPPRDTDGDDSVLSNVLLVCLVPDLFLVVSCVVVVVCPPVDDSVSSNVSSVVSVVSVVVSD

Radius of gyration: 12.98 Å; chains: 1; bounding box: 31×23×34 Å

pLDDT: mean 82.52, std 11.33, range [50.25, 92.56]

Secondary structure (DSSP, 8-state):
-HHHHHHHHHHHHHHHHHH-EEE-TTT--EEE--HHHHHHHHHHTTT---HHHHHHH-GGGTTTS-HHHHHHHHHHHHHHHHHH-